Protein AF-A0A7S1UXW9-F1 (afdb_monomer)

Structure (mmCIF, N/CA/C/O backbone):
data_AF-A0A7S1UXW9-F1
#
_entry.id   AF-A0A7S1UXW9-F1
#
loop_
_atom_site.group_PDB
_atom_site.id
_atom_site.type_symbol
_atom_site.label_atom_id
_atom_site.label_alt_id
_atom_site.label_comp_id
_atom_site.label_asym_id
_atom_site.label_entity_id
_atom_site.label_seq_id
_atom_site.pdbx_PDB_ins_code
_atom_site.Cartn_x
_atom_site.Cartn_y
_atom_site.Cartn_z
_atom_site.occupancy
_atom_site.B_iso_or_equiv
_atom_site.auth_seq_id
_atom_site.auth_comp_id
_atom_site.auth_asym_id
_atom_site.auth_atom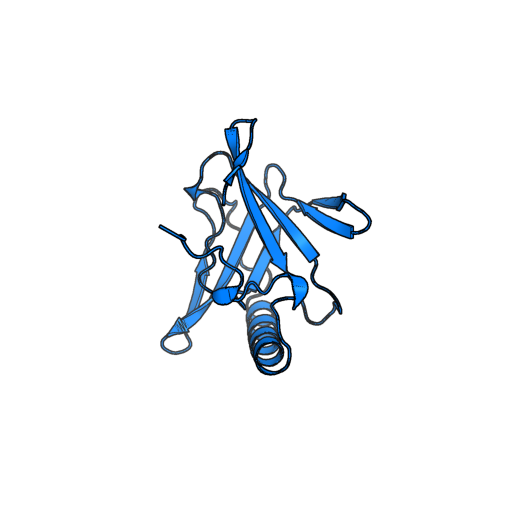_id
_atom_site.pdbx_PDB_model_num
ATOM 1 N N . SER A 1 1 ? -13.277 1.372 1.001 1.00 86.19 1 SER A N 1
ATOM 2 C CA . SER A 1 1 ? -13.140 1.986 2.342 1.00 86.19 1 SER A CA 1
ATOM 3 C C . SER A 1 1 ? -14.464 1.883 3.089 1.00 86.19 1 SER A C 1
ATOM 5 O O . SER A 1 1 ? -15.482 1.604 2.467 1.00 86.19 1 SER A O 1
ATOM 7 N N . SER A 1 2 ? -14.477 2.065 4.410 1.00 92.50 2 SER A N 1
ATOM 8 C CA . SER A 1 2 ? -15.700 2.045 5.228 1.00 92.50 2 SER A CA 1
ATOM 9 C C . SER A 1 2 ? -15.629 3.061 6.369 1.00 92.50 2 SER A C 1
ATOM 11 O O . SER A 1 2 ? -14.543 3.483 6.764 1.00 92.50 2 SER A O 1
ATOM 13 N N . LYS A 1 3 ? -16.779 3.481 6.908 1.00 94.44 3 LYS A N 1
ATOM 14 C CA . LYS A 1 3 ? -16.843 4.365 8.081 1.00 94.44 3 LYS A CA 1
ATOM 15 C C . LYS A 1 3 ? -17.014 3.526 9.347 1.00 94.44 3 LYS A C 1
ATOM 17 O O . LYS A 1 3 ? -17.876 2.657 9.421 1.00 94.44 3 LYS A O 1
ATOM 22 N N . THR A 1 4 ? -16.174 3.767 10.343 1.00 94.62 4 THR A N 1
ATOM 23 C CA . THR A 1 4 ? -16.211 3.086 11.643 1.00 94.62 4 THR A CA 1
ATOM 24 C C . THR A 1 4 ? -17.344 3.622 12.521 1.00 94.62 4 THR A C 1
ATOM 26 O O . THR A 1 4 ? -17.813 4.747 12.337 1.00 94.62 4 THR A O 1
ATOM 29 N N . LYS A 1 5 ? -17.719 2.865 13.563 1.00 93.25 5 LYS A N 1
ATOM 30 C CA . LYS A 1 5 ? -18.687 3.307 14.589 1.00 93.25 5 LYS A CA 1
ATOM 31 C C . LYS A 1 5 ? -18.275 4.610 15.294 1.00 93.25 5 LYS A C 1
ATOM 33 O O . LYS A 1 5 ? -19.127 5.318 15.810 1.00 93.25 5 LYS A O 1
ATOM 38 N N . ARG A 1 6 ? -16.977 4.936 15.298 1.00 92.25 6 ARG A N 1
ATOM 39 C CA . ARG A 1 6 ? -16.408 6.160 15.891 1.00 92.25 6 ARG A CA 1
ATOM 40 C C . ARG A 1 6 ? -16.374 7.344 14.916 1.00 92.25 6 ARG A C 1
ATOM 42 O O . ARG A 1 6 ? -15.747 8.356 15.199 1.00 92.25 6 ARG A O 1
ATOM 49 N N . GLY A 1 7 ? -16.986 7.207 13.740 1.00 94.25 7 GLY A N 1
ATOM 50 C CA . GLY A 1 7 ? -17.060 8.259 12.728 1.00 94.25 7 GLY A CA 1
ATOM 51 C C . GLY A 1 7 ? -15.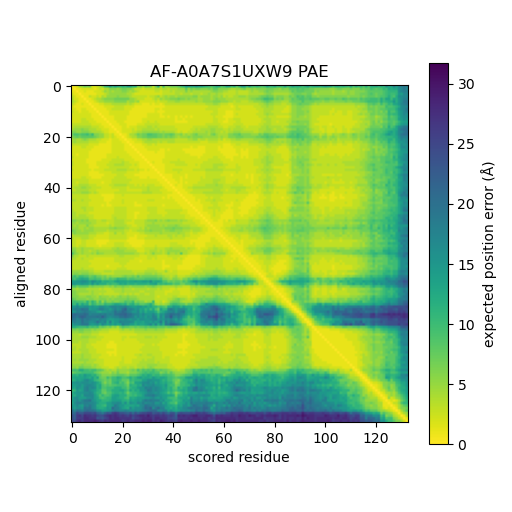805 8.428 11.865 1.00 94.25 7 GLY A C 1
ATOM 52 O O . GLY A 1 7 ? -15.848 9.205 10.916 1.00 94.25 7 GLY A O 1
ATOM 53 N N . GLN A 1 8 ? -14.724 7.691 12.136 1.00 95.06 8 GLN A N 1
ATOM 54 C CA . GLN A 1 8 ? -13.503 7.699 11.321 1.00 95.06 8 GLN A CA 1
ATOM 55 C C . GLN A 1 8 ? -13.673 6.841 10.067 1.00 95.06 8 GLN A C 1
ATOM 57 O O . GLN A 1 8 ? -14.309 5.789 10.123 1.00 95.06 8 GLN A O 1
ATOM 62 N N . TRP A 1 9 ? -13.063 7.251 8.963 1.00 96.19 9 TRP A N 1
ATOM 63 C CA . TRP A 1 9 ? -12.908 6.442 7.761 1.00 96.19 9 TRP A CA 1
ATOM 64 C C . TRP A 1 9 ? -11.774 5.435 7.935 1.00 96.19 9 TRP A C 1
ATOM 66 O O . TRP A 1 9 ? -10.747 5.750 8.531 1.00 96.19 9 TRP A O 1
ATOM 76 N N . LYS A 1 10 ? -11.974 4.226 7.419 1.00 96.06 10 LYS A N 1
ATOM 77 C CA . LYS A 1 10 ? -11.039 3.105 7.464 1.00 96.06 10 LYS A CA 1
ATOM 78 C C . LYS A 1 10 ? -10.812 2.566 6.054 1.00 96.06 10 LYS A C 1
ATOM 80 O O . LYS A 1 10 ? -11.758 2.377 5.280 1.00 96.06 10 LYS A O 1
ATOM 85 N N . LEU A 1 11 ? -9.561 2.265 5.745 1.00 96.38 11 LEU A N 1
ATOM 86 C CA . LEU A 1 11 ? -9.147 1.486 4.589 1.00 96.38 11 LEU A CA 1
ATOM 87 C C . LEU A 1 11 ? -8.266 0.337 5.074 1.00 96.38 11 LEU A C 1
ATOM 89 O O . LEU A 1 11 ? -7.393 0.544 5.909 1.00 96.38 11 LEU A O 1
ATOM 93 N N . SER A 1 12 ? -8.515 -0.866 4.572 1.00 96.12 12 SER A N 1
ATOM 94 C CA . SER A 1 12 ? -7.670 -2.029 4.825 1.00 96.12 12 SER A CA 1
ATOM 95 C C . SER A 1 12 ? -7.167 -2.555 3.494 1.00 96.12 12 SER A C 1
ATOM 97 O O . SER A 1 12 ? -7.957 -2.669 2.558 1.00 96.12 12 SER A O 1
ATOM 99 N N . PHE A 1 13 ? -5.871 -2.819 3.413 1.00 95.25 13 PHE A N 1
ATOM 100 C CA . PHE A 1 13 ? -5.207 -3.335 2.221 1.00 95.25 13 PHE A CA 1
ATOM 101 C C . PHE A 1 13 ? -4.033 -4.224 2.627 1.00 95.25 13 PHE A C 1
ATOM 103 O O . PHE A 1 13 ? -3.526 -4.105 3.740 1.00 95.25 13 PHE A O 1
ATOM 110 N N . SER A 1 14 ? -3.616 -5.114 1.734 1.00 94.69 14 SER A N 1
ATOM 111 C CA . SER A 1 14 ? -2.478 -6.006 1.957 1.00 94.69 14 SER A CA 1
ATOM 112 C C . SER A 1 14 ? -1.256 -5.482 1.213 1.00 94.69 14 SER A C 1
ATOM 114 O O . SER A 1 14 ? -1.378 -5.021 0.080 1.00 94.69 14 SER A O 1
ATOM 116 N N . ILE A 1 15 ? -0.089 -5.560 1.845 1.00 95.12 15 ILE A N 1
ATOM 117 C CA . ILE A 1 15 ? 1.203 -5.205 1.251 1.00 95.12 15 ILE A CA 1
ATOM 118 C C . ILE A 1 15 ? 2.146 -6.399 1.290 1.00 95.12 15 ILE A C 1
ATOM 120 O O . ILE A 1 15 ? 2.011 -7.275 2.144 1.00 95.12 15 ILE A O 1
ATOM 124 N N . ILE A 1 16 ? 3.110 -6.417 0.381 1.00 94.62 16 ILE A N 1
ATOM 125 C CA . ILE A 1 16 ? 4.191 -7.396 0.342 1.00 94.62 16 ILE A CA 1
ATOM 126 C C . ILE A 1 16 ? 5.391 -6.768 -0.366 1.00 94.62 16 ILE A C 1
ATOM 128 O O . ILE A 1 16 ? 5.204 -5.918 -1.238 1.00 94.62 16 ILE A O 1
ATOM 132 N N . ASP A 1 17 ? 6.597 -7.180 0.003 1.00 94.00 17 ASP A N 1
ATOM 133 C CA . ASP A 1 17 ? 7.832 -6.792 -0.673 1.00 94.00 17 ASP A CA 1
ATOM 134 C C . ASP A 1 17 ? 8.722 -8.016 -0.949 1.00 94.00 17 ASP A C 1
ATOM 136 O O . ASP A 1 17 ? 8.351 -9.159 -0.665 1.00 94.00 17 ASP A O 1
ATOM 140 N N . ASP A 1 18 ? 9.884 -7.770 -1.547 1.00 92.62 18 ASP A N 1
ATOM 141 C CA . ASP A 1 18 ? 10.883 -8.778 -1.917 1.00 92.62 18 ASP A CA 1
ATOM 142 C C . ASP A 1 18 ? 11.611 -9.419 -0.722 1.00 92.62 18 ASP A C 1
ATOM 144 O O . ASP A 1 18 ? 12.342 -10.391 -0.912 1.00 92.62 18 ASP A O 1
ATOM 148 N N . SER A 1 19 ? 11.391 -8.926 0.498 1.00 92.75 19 SER A N 1
ATOM 149 C CA . SER A 1 19 ? 11.930 -9.487 1.739 1.00 92.75 19 SER A CA 1
ATOM 150 C C . SER A 1 19 ? 10.943 -10.404 2.469 1.00 92.75 19 SER A C 1
ATOM 152 O O . SER A 1 19 ? 11.322 -11.079 3.427 1.00 92.75 19 SER A O 1
ATOM 154 N N . MET A 1 20 ? 9.681 -10.449 2.026 1.00 87.25 20 MET A N 1
ATOM 155 C CA . MET A 1 20 ? 8.598 -11.160 2.703 1.00 87.25 20 MET A CA 1
ATOM 156 C C . MET A 1 20 ? 8.023 -12.305 1.861 1.00 87.25 20 MET A C 1
ATOM 158 O O . MET A 1 20 ? 7.694 -12.157 0.681 1.00 87.25 20 MET A O 1
ATOM 162 N N . GLU A 1 21 ? 7.798 -13.453 2.503 1.00 84.44 21 GLU A N 1
ATOM 163 C CA . GLU A 1 21 ? 7.102 -14.583 1.872 1.00 84.44 21 GLU A CA 1
ATOM 164 C C . GLU A 1 21 ? 5.589 -14.332 1.776 1.00 84.44 21 GLU A C 1
ATOM 166 O O . GLU A 1 21 ? 4.968 -14.589 0.739 1.00 84.44 21 GLU A O 1
ATOM 171 N N . THR A 1 22 ? 5.010 -13.774 2.846 1.00 86.94 22 THR A N 1
ATOM 172 C CA . THR A 1 22 ? 3.568 -13.566 3.023 1.00 86.94 22 THR A CA 1
ATOM 173 C C . THR A 1 22 ? 3.205 -12.090 3.130 1.00 86.94 22 THR A C 1
ATOM 175 O O . THR A 1 22 ? 3.961 -11.285 3.673 1.00 86.94 22 THR A O 1
ATOM 178 N N . SER A 1 23 ? 2.001 -11.733 2.681 1.00 91.94 23 SER A N 1
ATOM 179 C CA . SER A 1 23 ? 1.516 -10.355 2.767 1.00 91.94 23 SER A CA 1
ATOM 180 C C . SER A 1 23 ? 1.206 -9.928 4.203 1.00 91.94 23 SER A C 1
ATOM 182 O O . SER A 1 23 ? 0.688 -10.717 4.991 1.00 91.94 23 SER A O 1
ATOM 184 N N . THR A 1 24 ? 1.415 -8.650 4.509 1.00 94.38 24 THR A N 1
ATOM 185 C CA . THR A 1 24 ? 1.003 -8.011 5.765 1.00 94.38 24 THR A CA 1
ATOM 186 C C . THR A 1 24 ? -0.221 -7.134 5.545 1.00 94.38 24 THR A C 1
ATOM 188 O O . THR A 1 24 ? -0.303 -6.395 4.565 1.00 94.38 24 THR A O 1
ATOM 191 N N . THR A 1 25 ? -1.174 -7.173 6.476 1.00 96.06 25 THR A N 1
ATOM 192 C CA . THR A 1 25 ? -2.344 -6.286 6.423 1.00 96.06 25 THR A CA 1
ATOM 193 C C . THR A 1 25 ? -1.997 -4.906 6.970 1.00 96.06 25 THR A C 1
ATOM 195 O O . THR A 1 25 ? -1.447 -4.774 8.062 1.00 96.06 25 THR A O 1
ATOM 198 N N . VAL A 1 26 ? -2.395 -3.868 6.246 1.00 97.25 26 VAL A N 1
ATOM 199 C CA . VAL A 1 26 ? -2.331 -2.471 6.666 1.00 97.25 26 VAL A CA 1
ATOM 200 C C . VAL A 1 26 ? -3.739 -1.958 6.931 1.00 97.25 26 VAL A C 1
ATOM 202 O O . VAL A 1 26 ? -4.659 -2.153 6.133 1.00 97.25 26 VAL A O 1
ATOM 205 N N . VAL A 1 27 ? -3.913 -1.265 8.051 1.00 97.06 27 VAL A N 1
ATOM 206 C CA . VAL A 1 27 ? -5.150 -0.589 8.429 1.00 97.06 27 VAL A CA 1
ATOM 207 C C . VAL A 1 27 ? -4.903 0.911 8.532 1.00 97.06 27 VAL A C 1
ATOM 209 O O . VAL A 1 27 ? -4.226 1.394 9.437 1.00 97.06 27 VAL A O 1
ATOM 212 N N . TRP A 1 28 ? -5.498 1.660 7.612 1.00 96.25 28 TRP A N 1
ATOM 213 C CA . TRP A 1 28 ? -5.385 3.109 7.537 1.00 96.25 28 TRP A CA 1
ATOM 214 C C . TRP A 1 28 ? -6.657 3.790 8.034 1.00 96.25 28 TRP A C 1
ATOM 216 O O . TRP A 1 28 ? -7.760 3.454 7.600 1.00 96.25 28 TRP A O 1
ATOM 226 N N . PHE A 1 29 ? -6.510 4.766 8.923 1.00 95.00 29 PHE A N 1
ATOM 227 C CA . PHE A 1 29 ? -7.594 5.538 9.517 1.00 95.00 29 PHE A CA 1
ATOM 228 C C . PHE A 1 29 ? -7.481 7.011 9.139 1.00 95.00 29 PHE A C 1
ATOM 230 O O . PHE A 1 29 ? -6.406 7.601 9.186 1.00 95.00 29 PHE A O 1
ATOM 237 N N . ALA A 1 30 ? -8.619 7.632 8.839 1.00 94.00 30 ALA A N 1
ATOM 238 C CA . ALA A 1 30 ? -8.703 9.054 8.545 1.00 94.00 30 ALA A CA 1
ATOM 239 C C . 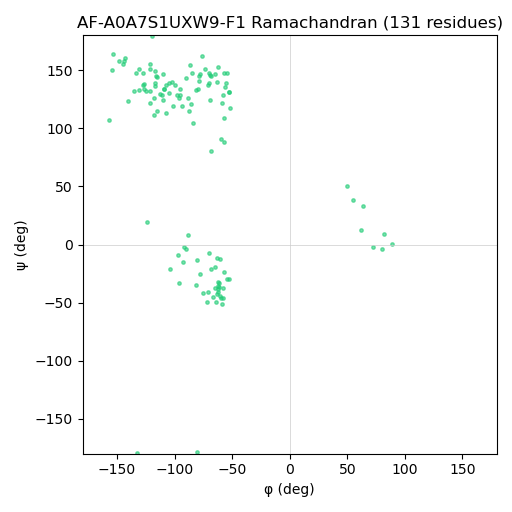ALA A 1 30 ? -9.984 9.692 9.096 1.00 94.00 30 ALA A C 1
ATOM 241 O O . ALA A 1 30 ? -10.967 9.010 9.388 1.00 94.00 30 ALA A O 1
ATOM 242 N N . ARG A 1 31 ? -9.999 11.022 9.248 1.00 93.25 31 ARG A N 1
ATOM 243 C CA . ARG A 1 31 ? -11.201 11.756 9.690 1.00 93.25 31 ARG A CA 1
ATOM 244 C C . ARG A 1 31 ? -12.168 12.001 8.535 1.00 93.25 31 ARG A C 1
ATOM 246 O O . ARG A 1 31 ? -13.378 11.947 8.728 1.00 93.25 31 ARG A O 1
ATOM 253 N N . GLN A 1 32 ? -11.637 12.230 7.340 1.00 93.06 32 GLN A N 1
ATOM 254 C CA . GLN A 1 32 ? -12.383 12.451 6.105 1.00 93.06 32 GLN A CA 1
ATOM 255 C C . GLN A 1 32 ? -11.993 11.396 5.065 1.00 93.06 32 GLN A C 1
ATOM 257 O O . GLN A 1 32 ? -10.864 10.915 5.061 1.00 93.06 32 GLN A O 1
ATOM 262 N N . GLN A 1 33 ? -12.915 11.050 4.165 1.00 94.19 33 GLN A N 1
ATOM 263 C CA . GLN A 1 33 ? -12.677 10.014 3.154 1.00 94.19 33 GLN A CA 1
ATOM 264 C C . GLN A 1 33 ? -11.527 10.377 2.207 1.00 94.19 33 GLN A C 1
ATOM 266 O O . GLN A 1 33 ? -10.698 9.527 1.914 1.00 94.19 33 GLN A O 1
ATOM 271 N N . GLN A 1 34 ? -11.451 11.647 1.799 1.00 92.75 34 GLN A N 1
ATOM 272 C CA . GLN A 1 34 ? -10.424 12.186 0.896 1.00 92.75 34 GLN A CA 1
ATOM 273 C C . GLN A 1 34 ? -8.990 12.118 1.445 1.00 92.75 34 GLN A C 1
ATOM 275 O O . GLN A 1 34 ? -8.036 12.365 0.722 1.00 92.75 34 GLN A O 1
ATOM 280 N N . GLN A 1 35 ? -8.827 11.814 2.734 1.00 91.56 35 GLN A N 1
ATOM 281 C CA . GLN A 1 35 ? -7.519 11.627 3.362 1.00 91.56 35 GLN A CA 1
ATOM 282 C C . GLN A 1 35 ? -7.030 10.169 3.307 1.00 91.56 35 GLN A C 1
ATOM 284 O O . GLN A 1 35 ? -5.946 9.869 3.806 1.00 91.56 35 GLN A O 1
ATOM 289 N N . LEU A 1 36 ? -7.840 9.241 2.794 1.00 93.75 36 LEU A N 1
ATOM 290 C CA . LEU A 1 36 ? -7.401 7.870 2.556 1.00 93.75 36 LEU A CA 1
ATOM 291 C C . LEU A 1 36 ? -6.549 7.811 1.277 1.00 93.75 36 LEU A C 1
ATOM 293 O O . LEU A 1 36 ? -6.830 8.565 0.347 1.00 93.75 36 LEU A O 1
ATOM 297 N N . PRO A 1 37 ? -5.541 6.922 1.200 1.00 93.50 37 PRO A N 1
ATOM 298 C CA . PRO A 1 37 ? -4.805 6.717 -0.041 1.00 93.50 37 PRO A CA 1
ATOM 299 C C . PRO A 1 37 ? -5.715 6.125 -1.121 1.00 93.50 37 PRO A C 1
ATOM 301 O O . PRO A 1 37 ? -6.617 5.333 -0.830 1.00 93.50 37 PRO A O 1
ATOM 304 N N . GLU A 1 38 ? -5.453 6.510 -2.367 1.00 93.25 38 GLU A N 1
ATOM 305 C CA . GLU A 1 38 ? -6.182 6.036 -3.538 1.00 93.25 38 GLU A CA 1
ATOM 306 C C . GLU A 1 38 ? -5.318 5.079 -4.365 1.00 93.25 38 GLU A C 1
ATOM 308 O O . GLU A 1 38 ? -4.317 5.470 -4.977 1.00 93.25 38 GLU A O 1
ATOM 313 N N . PHE A 1 39 ? -5.749 3.820 -4.393 1.00 93.31 39 PHE A N 1
ATOM 314 C CA . PHE A 1 39 ? -5.170 2.754 -5.205 1.00 93.31 39 PHE A CA 1
ATOM 315 C C . PHE A 1 39 ? -5.946 2.630 -6.510 1.00 93.31 39 PHE A C 1
ATOM 317 O O . PHE A 1 39 ? -7.177 2.613 -6.487 1.00 93.31 39 PHE A O 1
ATOM 324 N N . GLN A 1 40 ? -5.242 2.529 -7.636 1.00 92.62 40 GLN A N 1
ATOM 325 C CA . GLN A 1 40 ? -5.884 2.279 -8.932 1.00 92.62 40 GLN A CA 1
ATOM 326 C C . GLN A 1 40 ? -5.857 0.801 -9.299 1.00 92.62 40 GLN A C 1
ATOM 328 O O . GLN A 1 40 ? -6.791 0.316 -9.936 1.00 92.62 40 GLN A O 1
ATOM 333 N N . GLN A 1 41 ? -4.810 0.083 -8.895 1.00 91.12 41 GLN A N 1
ATOM 334 C CA . GLN A 1 41 ? -4.625 -1.309 -9.277 1.00 91.12 41 GLN A CA 1
ATOM 335 C C . GLN A 1 41 ? -3.799 -2.093 -8.258 1.00 91.12 41 GLN A C 1
ATOM 337 O O . GLN A 1 41 ? -3.087 -1.534 -7.422 1.00 91.12 41 GLN A O 1
ATOM 342 N N . ALA A 1 42 ? -3.875 -3.420 -8.357 1.00 91.81 42 ALA A N 1
ATOM 343 C CA . ALA A 1 42 ? -2.918 -4.288 -7.689 1.00 91.81 42 ALA A CA 1
ATOM 344 C C . ALA A 1 42 ? -1.506 -4.037 -8.249 1.00 91.81 42 ALA A C 1
ATOM 346 O O . ALA A 1 42 ? -1.328 -3.841 -9.452 1.00 91.81 42 ALA A O 1
ATOM 347 N N . GLY A 1 43 ? -0.507 -4.040 -7.366 1.00 92.81 43 GLY A N 1
ATOM 348 C CA . GLY A 1 43 ? 0.883 -3.746 -7.723 1.00 92.81 43 GLY A CA 1
ATOM 349 C C . GLY A 1 43 ? 1.270 -2.268 -7.654 1.00 92.81 43 GLY A C 1
ATOM 350 O O . GLY A 1 43 ? 2.426 -1.952 -7.928 1.00 92.81 43 GLY A O 1
ATOM 351 N N . ASP A 1 44 ? 0.351 -1.373 -7.271 1.00 94.81 44 ASP A N 1
ATOM 352 C CA . ASP A 1 44 ? 0.730 -0.037 -6.799 1.00 94.81 44 ASP A CA 1
ATOM 353 C C . ASP A 1 44 ? 1.699 -0.179 -5.608 1.00 94.81 44 ASP A C 1
ATOM 355 O O . ASP A 1 44 ? 1.483 -0.994 -4.706 1.00 94.81 44 ASP A O 1
ATOM 359 N N . VAL A 1 45 ? 2.772 0.611 -5.597 1.00 95.25 45 VAL A N 1
ATOM 360 C CA . VAL A 1 45 ? 3.768 0.609 -4.518 1.00 95.25 45 VAL A CA 1
ATOM 361 C C . VAL A 1 45 ? 3.361 1.628 -3.464 1.00 95.25 45 VAL A C 1
ATOM 363 O O . VAL A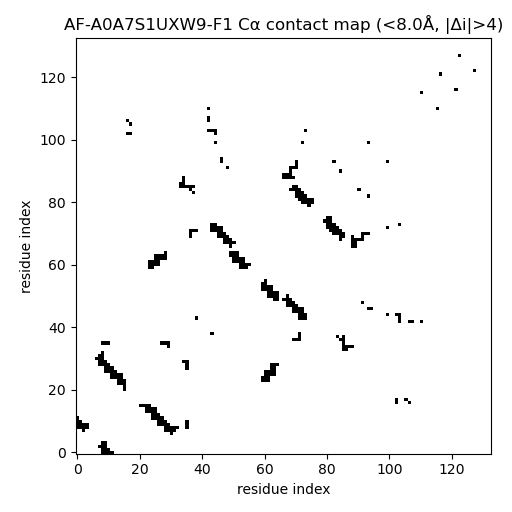 1 45 ? 2.850 2.701 -3.783 1.00 95.25 45 VAL A O 1
ATOM 366 N N . VAL A 1 46 ? 3.595 1.314 -2.192 1.00 94.62 46 VAL A N 1
ATOM 367 C CA . VAL A 1 46 ? 3.294 2.219 -1.080 1.00 94.62 46 VAL A CA 1
ATOM 368 C C . VAL A 1 46 ? 4.516 2.475 -0.223 1.00 94.62 46 VAL A C 1
ATOM 370 O O . VAL A 1 46 ? 5.187 1.547 0.216 1.00 94.62 46 VAL A O 1
ATOM 373 N N . SER A 1 47 ? 4.758 3.746 0.073 1.00 93.25 47 SER A N 1
ATOM 374 C CA . SER A 1 47 ? 5.662 4.171 1.137 1.00 93.25 47 SER A CA 1
ATOM 375 C C . SER A 1 47 ? 4.824 4.574 2.343 1.00 93.25 47 SER A C 1
ATOM 377 O O . SER A 1 47 ? 3.981 5.469 2.247 1.00 93.25 47 SER A O 1
ATOM 379 N N . LEU A 1 48 ? 5.020 3.882 3.465 1.00 93.06 48 LEU A N 1
ATOM 380 C CA . LEU A 1 48 ? 4.290 4.103 4.710 1.00 93.06 48 LEU A CA 1
ATOM 381 C C . LEU A 1 48 ? 5.233 4.713 5.745 1.00 93.06 48 LEU A C 1
ATOM 383 O O . LEU A 1 48 ? 6.262 4.131 6.076 1.00 93.06 48 LEU A O 1
ATOM 387 N N . GLN A 1 49 ? 4.861 5.860 6.302 1.00 91.69 49 GLN A N 1
ATOM 388 C CA . GLN A 1 49 ? 5.639 6.549 7.327 1.00 91.69 49 GLN A CA 1
ATOM 389 C C . GLN A 1 49 ? 4.871 6.610 8.643 1.00 91.69 49 GLN A C 1
ATOM 391 O O . GLN A 1 49 ? 3.649 6.793 8.669 1.00 91.69 49 GLN A O 1
ATOM 396 N N . ASN A 1 50 ? 5.607 6.513 9.754 1.00 91.44 50 ASN A N 1
ATOM 397 C CA . ASN A 1 50 ? 5.056 6.610 11.106 1.00 91.44 50 ASN A CA 1
ATOM 398 C C . ASN A 1 50 ? 3.909 5.621 11.368 1.00 91.44 50 ASN A C 1
ATOM 400 O O . ASN A 1 50 ? 2.944 5.989 12.033 1.00 91.44 50 ASN A O 1
ATOM 404 N N . VAL A 1 51 ? 3.981 4.393 10.852 1.00 94.62 51 VAL A N 1
ATOM 405 C CA . VAL A 1 51 ? 3.008 3.328 11.151 1.00 94.62 51 VAL A CA 1
ATOM 406 C C . VAL A 1 51 ? 3.389 2.567 12.418 1.00 94.62 51 VAL A C 1
ATOM 408 O O . VAL A 1 51 ? 4.553 2.524 12.807 1.00 94.62 51 VAL A O 1
ATOM 411 N N . GLN A 1 52 ? 2.396 1.978 13.075 1.00 97.00 52 GLN A N 1
ATOM 412 C CA . GLN A 1 52 ? 2.580 1.133 14.250 1.00 97.00 52 GLN A CA 1
ATOM 413 C C . GLN A 1 52 ? 2.340 -0.332 13.887 1.00 97.00 52 GLN A C 1
ATOM 415 O O . GLN A 1 52 ? 1.371 -0.646 13.197 1.00 97.00 52 GLN A O 1
ATOM 420 N N . THR A 1 53 ? 3.186 -1.226 14.389 1.00 96.44 53 THR A N 1
ATOM 421 C CA . THR A 1 53 ? 2.953 -2.671 14.338 1.00 96.44 53 THR A CA 1
ATOM 422 C C . THR A 1 53 ? 1.973 -3.081 15.433 1.00 96.44 53 THR A C 1
ATOM 424 O O . THR A 1 53 ? 2.090 -2.668 16.586 1.00 96.44 53 THR A O 1
ATOM 427 N N . ASN A 1 54 ? 0.994 -3.902 15.072 1.00 95.62 54 ASN A N 1
ATOM 428 C CA . ASN A 1 54 ? 0.014 -4.484 15.979 1.00 95.62 54 ASN A CA 1
ATOM 429 C C . ASN A 1 54 ? -0.128 -5.974 15.678 1.00 95.62 54 ASN A C 1
ATOM 431 O O . ASN A 1 54 ? -0.037 -6.385 14.526 1.00 95.62 54 ASN A O 1
ATOM 435 N N . TRP A 1 55 ? -0.401 -6.775 16.702 1.00 94.81 55 TRP A N 1
ATOM 436 C CA . TRP A 1 55 ? -0.767 -8.177 16.530 1.00 94.81 55 TRP A CA 1
ATOM 437 C C . TRP A 1 55 ? -2.283 -8.310 16.591 1.00 94.81 55 TRP A C 1
ATOM 439 O O . TRP A 1 55 ? -2.918 -7.814 17.524 1.00 94.81 55 TRP A O 1
ATOM 449 N N . TRP A 1 56 ? -2.867 -8.963 15.594 1.00 92.38 56 TRP A N 1
ATOM 450 C CA . TRP A 1 56 ? -4.297 -9.219 15.523 1.00 92.38 56 TRP A CA 1
ATOM 451 C C . TRP A 1 56 ? -4.541 -10.620 14.979 1.00 92.38 56 TRP A C 1
ATOM 453 O O . TRP A 1 56 ? -4.083 -10.942 13.886 1.00 92.38 56 TRP A O 1
ATOM 463 N N . ASP A 1 57 ? -5.268 -11.428 15.751 1.00 92.56 57 ASP A N 1
ATOM 464 C CA . ASP A 1 57 ? -5.631 -12.803 15.388 1.00 92.56 57 ASP A CA 1
ATOM 465 C C . ASP A 1 57 ? -4.423 -13.640 14.920 1.00 92.56 57 ASP A C 1
ATOM 467 O O . ASP A 1 57 ? -4.377 -14.189 13.824 1.00 92.56 57 ASP A O 1
ATOM 471 N N . GLY A 1 58 ? -3.357 -13.620 15.727 1.00 93.12 58 GLY A N 1
ATOM 472 C CA . GLY A 1 58 ? -2.113 -14.343 15.440 1.00 93.12 58 GLY A CA 1
ATOM 473 C C . GLY A 1 58 ? -1.251 -13.762 14.313 1.00 93.12 58 GLY A C 1
ATOM 474 O O . GLY A 1 58 ? -0.154 -14.262 14.090 1.00 93.12 58 GLY A O 1
ATOM 475 N N . SER A 1 59 ? -1.687 -12.694 13.640 1.00 92.56 59 SER A N 1
ATOM 476 C CA . SER A 1 59 ? -0.972 -12.095 12.507 1.00 92.56 59 SER A CA 1
ATOM 477 C C . SER A 1 59 ? -0.495 -10.674 12.804 1.00 92.56 59 SER A C 1
ATOM 479 O O . SER A 1 59 ? -1.179 -9.892 13.471 1.00 92.56 59 SER A O 1
ATOM 481 N N . MET A 1 60 ? 0.677 -10.311 12.279 1.00 94.50 60 MET A N 1
ATOM 482 C CA . MET A 1 60 ? 1.159 -8.930 12.318 1.00 94.50 60 MET A CA 1
ATOM 483 C C . MET A 1 60 ? 0.339 -8.057 11.358 1.00 94.50 60 MET A C 1
ATOM 485 O O . MET A 1 60 ? 0.058 -8.431 10.220 1.00 94.50 60 MET A O 1
ATOM 489 N N . GLN A 1 61 ? -0.017 -6.862 11.816 1.00 96.50 61 GLN A N 1
ATOM 490 C CA . GLN A 1 61 ? -0.657 -5.816 11.032 1.00 96.50 61 GLN A CA 1
ATOM 491 C C . GLN A 1 61 ? 0.066 -4.489 11.238 1.00 96.50 61 GLN A C 1
ATOM 493 O O . GLN A 1 61 ? 0.601 -4.210 12.312 1.00 96.50 61 GLN A O 1
ATOM 498 N N . LEU A 1 62 ? 0.029 -3.633 10.225 1.00 97.31 62 LEU A N 1
ATOM 499 C CA . LEU A 1 62 ? 0.442 -2.241 10.339 1.00 97.31 62 LEU A CA 1
ATOM 500 C C . LEU A 1 62 ? -0.797 -1.366 10.495 1.00 97.31 62 LEU A C 1
ATOM 502 O O . LEU A 1 62 ? -1.788 -1.551 9.796 1.00 97.31 62 LEU A O 1
ATOM 506 N N . ALA A 1 63 ? -0.752 -0.389 11.391 1.00 96.88 63 ALA A N 1
ATOM 507 C CA . ALA A 1 63 ? -1.828 0.570 11.577 1.00 96.88 63 ALA A CA 1
ATOM 508 C C . ALA A 1 63 ? -1.309 2.003 11.486 1.00 96.88 63 ALA A C 1
ATOM 510 O O . ALA A 1 63 ? -0.271 2.347 12.056 1.00 96.88 63 ALA A O 1
ATOM 511 N N . SER A 1 64 ? -2.061 2.862 10.804 1.00 95.31 64 SER A N 1
ATOM 512 C CA . SER A 1 64 ? -1.812 4.302 10.844 1.00 95.31 64 SER A CA 1
ATOM 513 C C . SER A 1 64 ? -2.132 4.864 12.230 1.00 95.31 64 SER A C 1
ATOM 515 O O . SER A 1 64 ? -3.139 4.491 12.841 1.00 95.31 64 SER A O 1
ATOM 517 N N . ARG A 1 65 ? -1.359 5.852 12.663 1.00 91.38 65 ARG A N 1
ATOM 518 C CA . ARG A 1 65 ? -1.605 6.690 13.839 1.00 91.38 65 ARG A CA 1
ATOM 519 C C . ARG A 1 65 ? -1.735 8.156 13.426 1.00 91.38 65 ARG A C 1
ATOM 521 O O . ARG A 1 65 ? -1.629 8.519 12.255 1.00 91.38 65 ARG A O 1
ATOM 528 N N . TYR A 1 66 ? -1.969 9.017 14.409 1.00 85.31 66 TYR A N 1
ATOM 529 C CA . TYR A 1 66 ? -1.862 10.454 14.188 1.00 85.31 66 TYR A CA 1
ATOM 530 C C . TYR A 1 66 ? -0.449 10.807 13.692 1.00 85.31 66 TYR A C 1
ATOM 532 O O . TYR A 1 66 ? 0.534 10.380 14.296 1.00 85.31 66 TYR A O 1
ATOM 540 N N . GLY A 1 67 ? -0.354 11.553 12.588 1.00 85.56 67 GLY A N 1
ATOM 541 C CA . GLY A 1 67 ? 0.923 11.908 11.956 1.00 85.56 67 GLY A CA 1
ATOM 542 C C . GLY A 1 67 ? 1.523 10.834 11.037 1.00 85.56 67 GLY A C 1
ATOM 543 O O . GLY A 1 67 ? 2.667 10.986 10.610 1.00 85.56 67 GLY A O 1
ATOM 544 N N . SER A 1 68 ? 0.796 9.753 10.728 1.00 91.44 68 SER A N 1
ATOM 545 C CA . SER A 1 68 ? 1.194 8.840 9.648 1.00 91.44 68 SER A CA 1
ATOM 546 C C . SER A 1 68 ? 1.052 9.501 8.278 1.00 91.44 68 SER A C 1
ATOM 548 O O . SER A 1 68 ? 0.113 10.265 8.048 1.00 91.44 68 SER A O 1
ATOM 550 N N . ALA A 1 69 ? 1.952 9.156 7.360 1.00 90.44 69 ALA A N 1
ATOM 551 C CA . ALA A 1 69 ? 1.898 9.579 5.964 1.00 90.44 69 ALA A CA 1
ATOM 552 C C . ALA A 1 69 ? 1.990 8.359 5.045 1.00 90.44 69 ALA A C 1
ATOM 554 O O . ALA A 1 69 ? 2.617 7.354 5.386 1.00 90.44 69 ALA A O 1
ATOM 555 N N . VAL A 1 70 ? 1.330 8.446 3.894 1.00 92.12 70 VAL A N 1
ATOM 556 C CA . VAL A 1 70 ? 1.347 7.411 2.863 1.00 92.12 70 VAL A CA 1
ATOM 557 C C . VAL A 1 70 ? 1.547 8.067 1.509 1.00 92.12 70 VAL A C 1
ATOM 559 O O . VAL A 1 70 ? 0.863 9.034 1.174 1.00 92.12 70 VAL A O 1
ATOM 562 N N . VAL 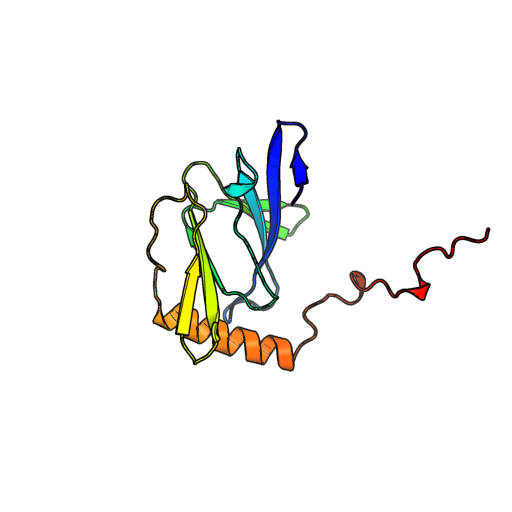A 1 71 ? 2.473 7.518 0.732 1.00 92.06 71 VAL A N 1
ATOM 563 C CA . VAL A 1 71 ? 2.684 7.882 -0.668 1.00 92.06 71 VAL A CA 1
ATOM 564 C C . VAL A 1 71 ? 2.429 6.646 -1.509 1.00 92.06 71 VAL A C 1
ATOM 566 O O . VAL A 1 71 ? 3.019 5.596 -1.261 1.00 92.06 71 VAL A 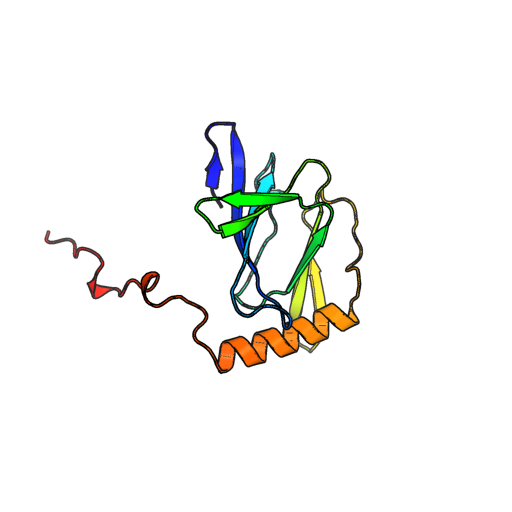O 1
ATOM 569 N N . VAL A 1 72 ? 1.549 6.773 -2.496 1.00 93.12 72 VAL A N 1
ATOM 570 C CA . VAL A 1 72 ? 1.308 5.736 -3.500 1.00 93.12 72 VAL A CA 1
ATOM 571 C C . VAL A 1 72 ? 2.146 6.063 -4.728 1.00 93.12 72 VAL A C 1
ATOM 573 O O . VAL A 1 72 ? 2.056 7.170 -5.264 1.00 93.12 72 VAL A O 1
ATOM 576 N N . VAL A 1 73 ? 2.953 5.101 -5.158 1.00 93.12 73 VAL A N 1
ATOM 577 C CA . VAL A 1 73 ? 3.842 5.189 -6.312 1.00 93.12 73 VAL A CA 1
ATOM 578 C C . VAL A 1 73 ? 3.347 4.238 -7.389 1.00 93.12 73 VAL A C 1
ATOM 580 O O . VAL A 1 73 ? 3.109 3.056 -7.138 1.00 93.12 73 VAL A O 1
ATOM 583 N N . ARG A 1 74 ? 3.203 4.755 -8.606 1.00 92.00 74 ARG A N 1
ATOM 584 C CA . ARG A 1 74 ? 2.735 3.979 -9.756 1.00 92.00 74 ARG A CA 1
ATOM 585 C C . ARG A 1 74 ? 3.419 4.423 -11.040 1.00 92.00 74 ARG A C 1
ATOM 587 O O . ARG A 1 74 ? 3.829 5.579 -11.170 1.00 92.00 74 ARG A O 1
ATOM 594 N N . LYS A 1 75 ? 3.483 3.510 -12.004 1.00 92.00 75 LYS A N 1
ATOM 595 C CA . LYS A 1 75 ? 3.930 3.809 -13.363 1.00 92.00 75 LYS A CA 1
ATOM 596 C C . LYS A 1 75 ? 2.743 4.318 -14.189 1.00 92.00 75 LYS A C 1
ATOM 598 O O . LYS A 1 75 ? 1.723 3.643 -14.297 1.00 92.00 75 LYS A O 1
ATOM 603 N N . ALA A 1 76 ? 2.859 5.527 -14.720 1.00 88.19 76 ALA A N 1
ATOM 604 C CA . ALA A 1 76 ? 1.897 6.136 -15.631 1.00 88.19 76 ALA A CA 1
ATOM 605 C C . ALA A 1 76 ? 2.102 5.628 -17.070 1.00 88.19 76 ALA A C 1
ATOM 607 O O . ALA A 1 76 ? 2.984 4.814 -17.355 1.00 88.19 76 ALA A O 1
ATOM 608 N N . LYS A 1 77 ? 1.287 6.139 -18.000 1.00 84.31 77 LYS A N 1
ATOM 609 C CA . LYS A 1 77 ? 1.546 5.978 -19.437 1.00 84.31 77 LYS A CA 1
ATOM 610 C C . LYS A 1 77 ? 2.875 6.660 -19.800 1.00 84.31 77 LYS A C 1
ATOM 612 O O . LYS A 1 77 ? 3.272 7.610 -19.133 1.00 84.31 77 LYS A O 1
ATOM 617 N N . GLU A 1 78 ? 3.536 6.166 -20.849 1.00 83.88 78 GLU A N 1
ATOM 618 C CA . GLU A 1 78 ? 4.768 6.766 -21.403 1.00 83.88 78 GLU A CA 1
ATOM 619 C C . GLU A 1 78 ? 5.973 6.762 -20.439 1.00 83.88 78 GLU A C 1
ATOM 621 O O . GLU A 1 78 ? 6.791 7.673 -20.448 1.00 83.88 78 GLU A O 1
ATOM 626 N N . ASP A 1 79 ? 6.085 5.734 -19.589 1.00 81.94 79 ASP A N 1
ATOM 627 C CA . ASP A 1 79 ? 7.195 5.553 -18.635 1.00 81.94 79 ASP A CA 1
ATOM 628 C C . ASP A 1 79 ? 7.356 6.660 -17.569 1.00 81.94 79 ASP A C 1
ATOM 630 O O . ASP A 1 79 ? 8.340 6.675 -16.822 1.00 81.94 79 ASP A O 1
ATOM 634 N N . ALA A 1 80 ? 6.365 7.542 -17.416 1.00 89.38 80 ALA A N 1
ATOM 635 C CA . ALA A 1 80 ? 6.324 8.510 -16.325 1.00 89.38 80 ALA A CA 1
ATOM 636 C C . ALA A 1 80 ? 5.971 7.842 -14.981 1.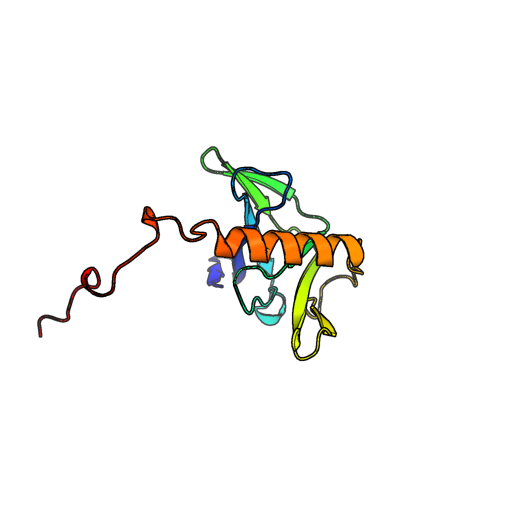00 89.38 80 ALA A C 1
ATOM 638 O O . ALA A 1 80 ? 5.250 6.847 -14.934 1.00 89.38 80 ALA A O 1
ATOM 639 N N . TRP A 1 81 ? 6.442 8.406 -13.864 1.00 90.06 81 TRP A N 1
ATOM 640 C CA . TRP A 1 81 ? 6.118 7.937 -12.509 1.00 90.06 81 TRP A CA 1
ATOM 641 C C . TRP A 1 81 ? 5.210 8.938 -11.803 1.00 90.06 81 TRP A C 1
ATOM 643 O O . TRP A 1 81 ? 5.473 10.139 -11.823 1.00 90.06 81 TRP A O 1
ATOM 653 N N . VAL A 1 82 ? 4.150 8.440 -11.169 1.00 90.81 82 VAL A N 1
ATOM 654 C CA . VAL A 1 82 ? 3.197 9.248 -10.404 1.00 90.81 82 VAL A CA 1
ATOM 655 C C . VAL A 1 82 ? 3.345 8.925 -8.927 1.00 90.81 82 VAL A C 1
ATOM 657 O O . VAL A 1 82 ? 3.269 7.763 -8.525 1.00 90.81 82 VAL A O 1
ATOM 660 N N . TYR A 1 83 ? 3.496 9.981 -8.135 1.00 90.19 83 TYR A N 1
ATOM 661 C CA . TYR A 1 83 ? 3.555 9.941 -6.682 1.00 90.19 83 TYR A CA 1
ATOM 662 C C . TYR A 1 83 ? 2.344 10.698 -6.151 1.00 90.19 83 TYR A C 1
ATOM 664 O O . TYR A 1 83 ? 2.202 11.894 -6.394 1.00 90.19 83 TYR A O 1
ATOM 672 N N . SER A 1 84 ? 1.442 9.999 -5.470 1.00 88.81 84 SER A N 1
ATOM 673 C CA . SER A 1 84 ? 0.228 10.599 -4.920 1.00 88.81 84 SER A CA 1
ATOM 674 C C . SER A 1 84 ? 0.173 10.396 -3.416 1.00 88.81 84 SER A C 1
ATOM 676 O O . SER A 1 84 ? 0.163 9.257 -2.942 1.00 88.81 84 SER A O 1
ATOM 678 N N . SER A 1 85 ? 0.090 11.498 -2.679 1.00 85.44 85 SER A N 1
ATOM 679 C CA . SER A 1 85 ? -0.202 11.521 -1.252 1.00 85.44 85 SER A CA 1
ATOM 680 C C . SER A 1 85 ? -1.602 12.107 -1.023 1.00 85.44 85 SER A C 1
ATOM 682 O O . SER A 1 85 ? -2.049 12.978 -1.775 1.00 85.44 85 SER A O 1
ATOM 684 N N . PRO A 1 86 ? -2.338 11.645 0.001 1.00 82.56 86 PRO A N 1
ATOM 685 C CA . PRO A 1 86 ? -3.563 12.315 0.412 1.00 82.56 86 PRO A CA 1
ATOM 686 C C . PRO A 1 86 ? -3.313 13.794 0.779 1.00 82.56 86 PRO A C 1
ATOM 688 O O . PRO A 1 86 ? -2.272 14.086 1.374 1.00 82.56 86 PRO A O 1
ATOM 691 N N . PRO A 1 87 ? -4.274 14.716 0.559 1.00 64.38 87 PRO A N 1
ATOM 692 C CA . PRO A 1 87 ? -4.079 16.172 0.681 1.00 64.38 87 PRO A CA 1
ATOM 693 C C . PRO A 1 87 ? -3.654 16.699 2.063 1.00 64.38 87 PRO A C 1
ATOM 695 O O . PRO A 1 87 ? -3.318 17.869 2.193 1.00 64.38 87 PRO A O 1
ATOM 698 N N . MET A 1 88 ? -3.728 15.876 3.114 1.00 59.59 88 MET A N 1
ATOM 699 C CA . MET A 1 88 ? -3.336 16.243 4.486 1.00 59.59 88 MET A CA 1
ATOM 700 C C . MET A 1 88 ? -2.283 15.298 5.076 1.00 59.59 88 MET A C 1
ATOM 702 O O . MET A 1 88 ? -2.142 15.200 6.296 1.00 59.59 88 MET A O 1
ATOM 706 N N . SER A 1 89 ? -1.580 14.560 4.220 1.00 60.41 89 SER A N 1
ATOM 707 C CA . SER A 1 89 ? -0.358 13.861 4.614 1.00 60.41 89 SER A CA 1
ATOM 708 C C . SER A 1 89 ? 0.714 14.915 4.855 1.00 60.41 89 SER A C 1
ATOM 710 O O . SER A 1 89 ? 0.807 15.861 4.076 1.00 60.41 89 SER A O 1
ATOM 712 N N . VAL A 1 90 ? 1.535 14.762 5.898 1.00 55.78 90 VAL A N 1
ATOM 713 C CA . VAL A 1 90 ? 2.819 15.481 5.937 1.00 55.78 90 VAL A CA 1
ATOM 714 C C . VAL A 1 90 ? 3.518 15.161 4.615 1.00 55.78 90 VAL A C 1
ATOM 716 O O . VAL A 1 90 ? 3.494 13.992 4.223 1.00 55.78 90 VAL A O 1
ATOM 719 N N . GLU A 1 91 ? 4.031 16.169 3.904 1.00 53.16 91 GLU A N 1
ATOM 720 C CA . GLU A 1 91 ? 4.799 15.982 2.669 1.00 53.16 91 GLU A CA 1
ATOM 721 C C . GLU A 1 91 ? 5.993 15.071 2.973 1.00 53.16 91 GLU A C 1
ATOM 723 O O . GLU A 1 91 ? 7.057 15.505 3.400 1.00 53.16 91 GLU A O 1
ATOM 728 N N . GLY A 1 92 ? 5.775 13.768 2.850 1.00 53.38 92 GLY A N 1
ATOM 729 C CA . GLY A 1 92 ? 6.826 12.784 2.808 1.00 53.38 92 GLY A CA 1
ATOM 730 C C . GLY A 1 92 ? 7.221 12.682 1.355 1.00 53.38 92 GLY A C 1
ATOM 731 O O . GLY A 1 92 ? 6.413 12.244 0.534 1.00 53.38 92 GLY A O 1
ATOM 732 N N . GLU A 1 93 ? 8.446 13.074 1.027 1.00 57.06 93 GLU A N 1
ATOM 733 C CA . GLU A 1 93 ? 9.041 12.597 -0.211 1.00 57.06 93 GLU A CA 1
ATOM 734 C C . GLU A 1 93 ? 8.984 11.056 -0.215 1.00 57.06 93 GLU A C 1
ATOM 736 O O . GLU A 1 93 ? 9.048 10.419 0.851 1.00 57.06 93 GLU A O 1
ATOM 741 N N . PRO A 1 94 ? 8.830 10.420 -1.390 1.00 58.94 94 PRO A N 1
ATOM 742 C CA . PRO A 1 94 ? 9.130 9.004 -1.515 1.00 58.94 94 PRO A CA 1
ATOM 743 C C . PRO A 1 94 ? 10.538 8.815 -0.957 1.00 58.94 94 PRO A C 1
ATOM 745 O O . PRO A 1 94 ? 11.476 9.414 -1.472 1.00 58.94 94 PRO A O 1
ATOM 748 N N . LEU A 1 95 ? 10.665 8.028 0.116 1.00 64.56 95 LEU A N 1
ATOM 749 C CA . LEU A 1 95 ? 11.933 7.866 0.839 1.00 64.56 95 LEU A CA 1
ATOM 750 C C . LEU A 1 95 ? 13.078 7.466 -0.099 1.00 64.56 95 LEU A C 1
ATOM 752 O O . LEU A 1 95 ? 14.224 7.812 0.163 1.00 64.56 95 LEU A O 1
ATOM 756 N N . ASP A 1 96 ? 12.744 6.762 -1.183 1.00 83.94 96 ASP A N 1
ATOM 757 C CA . ASP A 1 96 ? 13.675 6.373 -2.227 1.00 83.94 96 ASP A CA 1
ATOM 758 C C . ASP A 1 96 ? 12.919 6.100 -3.553 1.00 83.94 96 ASP A C 1
ATOM 760 O O . ASP A 1 96 ? 12.192 5.099 -3.678 1.00 83.94 96 ASP A O 1
ATOM 764 N N . PRO A 1 97 ? 13.032 6.995 -4.555 1.00 86.44 97 PRO A N 1
ATOM 765 C CA . PRO A 1 97 ? 12.446 6.792 -5.875 1.00 86.44 97 PRO A CA 1
ATOM 766 C C . PRO A 1 97 ? 13.004 5.575 -6.618 1.00 86.44 97 PRO A C 1
ATOM 768 O O . PRO A 1 97 ? 12.271 4.972 -7.396 1.00 86.44 97 PRO A O 1
ATOM 771 N N . GLU A 1 98 ? 14.270 5.206 -6.422 1.00 91.44 98 GLU A N 1
ATOM 772 C CA . GLU A 1 98 ? 14.884 4.059 -7.101 1.00 91.44 98 GLU A CA 1
ATOM 773 C C . GLU A 1 98 ? 14.325 2.761 -6.536 1.00 91.44 98 GLU A C 1
ATOM 775 O O . GLU A 1 98 ? 13.770 1.950 -7.284 1.00 91.44 98 GLU A O 1
ATOM 780 N N . ARG A 1 99 ? 14.310 2.636 -5.206 1.00 92.06 99 ARG A N 1
ATOM 781 C CA . ARG A 1 99 ? 13.710 1.485 -4.526 1.00 92.06 99 ARG A CA 1
ATOM 782 C C . ARG A 1 99 ? 12.235 1.305 -4.871 1.00 92.06 99 ARG A C 1
ATOM 784 O O . ARG A 1 99 ? 11.763 0.183 -5.039 1.00 92.06 99 ARG A O 1
ATOM 791 N N . SER A 1 100 ? 11.497 2.403 -5.026 1.00 92.62 100 SER A N 1
ATOM 792 C CA . SER A 1 100 ? 10.087 2.348 -5.433 1.00 92.62 100 SER A CA 1
ATOM 793 C C . SER A 1 100 ? 9.912 1.738 -6.831 1.00 92.62 100 SER A C 1
ATOM 795 O O . SER A 1 100 ? 8.978 0.969 -7.057 1.00 92.62 100 SER A O 1
ATOM 797 N N . LYS A 1 101 ? 10.821 2.039 -7.767 1.00 92.62 101 LYS A N 1
ATOM 798 C CA . LYS A 1 101 ? 10.810 1.471 -9.125 1.00 92.62 101 LYS A CA 1
ATOM 799 C C . LYS A 1 101 ? 11.197 -0.003 -9.122 1.00 92.62 101 LYS A C 1
ATOM 801 O O . LYS A 1 101 ? 10.577 -0.793 -9.832 1.00 92.62 101 LYS A O 1
ATOM 806 N N . GLU A 1 102 ? 12.193 -0.377 -8.322 1.00 94.94 102 GLU A N 1
ATOM 807 C CA . GLU A 1 102 ? 12.593 -1.775 -8.132 1.00 94.94 102 GLU A CA 1
ATOM 808 C C . GLU A 1 102 ? 11.438 -2.617 -7.595 1.00 94.94 102 GLU A C 1
ATOM 810 O O . GLU A 1 102 ? 11.088 -3.633 -8.197 1.00 94.94 102 GLU A O 1
ATOM 815 N N . LEU A 1 103 ? 10.792 -2.156 -6.519 1.00 95.25 103 LEU A N 1
ATOM 816 C CA . LEU A 1 103 ? 9.635 -2.825 -5.928 1.00 95.25 103 LEU A CA 1
ATOM 817 C C . LEU A 1 103 ? 8.459 -2.899 -6.898 1.00 95.25 103 LEU A C 1
ATOM 819 O O . LEU A 1 103 ? 7.756 -3.906 -6.923 1.00 95.25 103 LEU A O 1
ATOM 823 N N . TRP A 1 104 ? 8.259 -1.875 -7.731 1.00 94.81 104 TRP A N 1
ATOM 824 C CA . TRP A 1 104 ? 7.227 -1.918 -8.761 1.00 94.81 104 TRP A CA 1
ATOM 825 C C . TRP A 1 104 ? 7.519 -3.015 -9.789 1.00 94.81 104 TRP A C 1
ATOM 827 O O . TRP A 1 104 ? 6.651 -3.847 -10.047 1.00 94.81 104 TRP A O 1
ATOM 837 N N . ASN A 1 105 ? 8.743 -3.071 -10.328 1.00 94.19 105 ASN A N 1
ATOM 838 C CA . ASN A 1 105 ? 9.153 -4.103 -11.287 1.00 94.19 105 ASN A CA 1
ATOM 839 C C . ASN A 1 105 ? 9.041 -5.509 -10.683 1.00 94.19 105 ASN A C 1
ATOM 841 O O . ASN A 1 105 ? 8.487 -6.415 -11.310 1.00 94.19 105 ASN A O 1
ATOM 845 N N . TRP A 1 106 ? 9.524 -5.684 -9.452 1.00 95.12 106 TRP A N 1
ATOM 846 C CA . TRP A 1 106 ? 9.374 -6.929 -8.706 1.00 95.12 106 TRP A CA 1
ATOM 847 C C . TRP A 1 106 ? 7.897 -7.300 -8.529 1.00 95.12 106 TRP A C 1
ATOM 849 O O . TRP A 1 106 ? 7.511 -8.434 -8.809 1.00 95.12 106 TRP A O 1
ATOM 859 N N . GLY A 1 107 ? 7.056 -6.337 -8.147 1.00 93.44 107 GLY A N 1
ATOM 860 C CA . GLY A 1 107 ? 5.622 -6.526 -7.962 1.00 93.44 107 GLY A CA 1
ATOM 861 C C . GLY A 1 107 ? 4.928 -6.974 -9.244 1.00 93.44 107 GLY A C 1
ATOM 862 O O . GLY A 1 107 ? 4.155 -7.927 -9.209 1.00 93.44 107 GLY A O 1
ATOM 863 N N . GLN A 1 108 ? 5.248 -6.369 -10.393 1.00 93.69 108 GLN A N 1
ATOM 864 C CA . GLN A 1 108 ? 4.697 -6.797 -11.685 1.00 93.69 108 GLN A CA 1
ATOM 865 C C . GLN A 1 108 ? 5.114 -8.230 -12.044 1.00 93.69 108 GLN A C 1
ATOM 867 O O . GLN A 1 108 ? 4.281 -9.023 -12.484 1.00 93.69 108 GLN A O 1
ATOM 872 N N . ASN A 1 109 ? 6.381 -8.588 -11.812 1.00 93.50 109 ASN A N 1
ATOM 873 C CA . ASN A 1 109 ? 6.876 -9.949 -12.033 1.00 93.50 109 ASN A CA 1
ATOM 874 C C . ASN A 1 109 ? 6.218 -10.961 -11.086 1.00 93.50 109 ASN A C 1
ATOM 876 O O . ASN A 1 109 ? 5.916 -12.089 -11.478 1.00 93.50 109 ASN A O 1
ATOM 880 N N . ARG A 1 110 ? 5.964 -10.574 -9.834 1.00 91.06 110 ARG A N 1
ATOM 881 C CA . ARG A 1 110 ? 5.245 -11.418 -8.880 1.00 91.06 110 ARG A CA 1
ATOM 882 C C . ARG A 1 110 ? 3.794 -11.618 -9.303 1.00 91.06 110 ARG A C 1
ATOM 884 O O . ARG A 1 110 ? 3.321 -12.747 -9.298 1.00 91.06 110 ARG A O 1
ATOM 891 N N . LEU A 1 111 ? 3.106 -10.553 -9.710 1.00 90.94 111 LEU A N 1
ATOM 892 C CA . LEU A 1 111 ? 1.715 -10.611 -10.169 1.00 90.94 111 LEU A CA 1
ATOM 893 C C . LEU A 1 111 ? 1.531 -11.495 -11.407 1.00 90.94 111 LEU A C 1
ATOM 895 O O . LEU A 1 111 ? 0.489 -12.128 -11.548 1.00 90.94 111 LEU A O 1
ATOM 899 N N . SER A 1 112 ? 2.525 -11.547 -12.297 1.00 90.06 112 SER A N 1
ATOM 900 C CA . SER A 1 112 ? 2.469 -12.397 -13.490 1.00 90.06 112 SER A CA 1
ATOM 901 C C . SER A 1 112 ? 2.767 -13.871 -13.204 1.00 90.06 112 SER A C 1
ATOM 903 O O . SER A 1 112 ? 2.316 -14.735 -13.953 1.00 90.06 112 SER A O 1
ATOM 905 N N . SER A 1 113 ? 3.509 -14.168 -12.133 1.00 88.81 113 SER A N 1
ATOM 906 C CA . SER A 1 113 ? 3.974 -15.523 -11.802 1.00 88.81 113 SER A CA 1
ATOM 907 C C . SER A 1 113 ? 3.205 -16.195 -10.663 1.00 88.81 113 SER A C 1
ATOM 909 O O . SER A 1 113 ? 3.219 -17.421 -10.568 1.00 88.81 113 SER A O 1
ATOM 911 N N . GLN A 1 114 ? 2.530 -15.427 -9.806 1.00 84.69 114 GLN A N 1
ATOM 912 C CA . GLN A 1 114 ? 1.811 -15.930 -8.638 1.00 84.69 114 GLN A CA 1
ATOM 913 C C . GLN A 1 114 ? 0.388 -15.355 -8.569 1.00 84.69 114 GLN A C 1
ATOM 915 O O . GLN A 1 114 ? 0.213 -14.135 -8.661 1.00 84.69 114 GLN A O 1
ATOM 920 N N . PRO A 1 115 ? -0.638 -16.193 -8.327 1.00 77.50 115 PRO A N 1
ATOM 921 C CA . PRO A 1 115 ? -1.968 -15.707 -7.983 1.00 77.50 115 PRO A CA 1
ATOM 922 C C . PRO A 1 115 ? -1.891 -14.847 -6.716 1.00 77.50 115 PRO A C 1
ATOM 924 O O . PRO A 1 115 ? -1.435 -15.300 -5.671 1.00 77.50 115 PRO A O 1
ATOM 927 N N . THR A 1 116 ? -2.321 -13.591 -6.808 1.00 70.81 116 THR A N 1
ATOM 928 C CA . THR A 1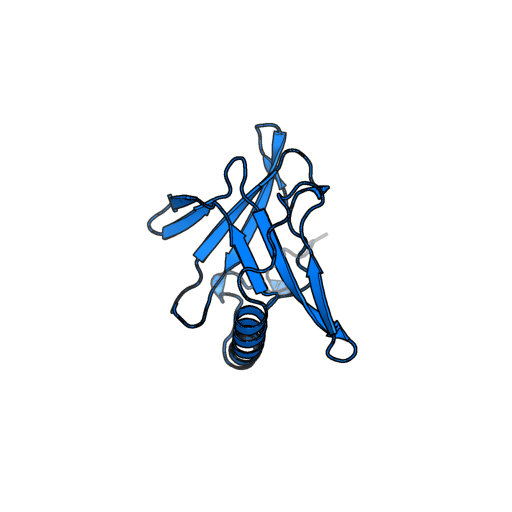 116 ? -2.301 -12.640 -5.678 1.00 70.81 116 THR A CA 1
ATOM 929 C C . THR A 1 116 ? -3.599 -12.616 -4.885 1.00 70.81 116 THR A C 1
ATOM 931 O O . THR A 1 116 ? -3.634 -12.086 -3.776 1.00 70.81 116 THR A O 1
ATOM 934 N N . ILE A 1 117 ? -4.669 -13.175 -5.448 1.00 72.62 117 ILE A N 1
ATOM 935 C CA . ILE A 1 117 ? -5.936 -13.372 -4.753 1.00 72.62 117 ILE A CA 1
ATOM 936 C C . ILE A 1 117 ? -5.902 -14.781 -4.178 1.00 72.62 117 ILE A C 1
ATOM 938 O O . ILE A 1 117 ? -5.772 -15.747 -4.930 1.00 72.62 117 ILE A O 1
ATOM 942 N N . LEU A 1 118 ? -6.004 -14.873 -2.851 1.00 69.94 118 LEU A N 1
ATOM 943 C CA . LEU A 1 118 ? -6.142 -16.144 -2.149 1.00 69.94 118 LEU A CA 1
ATOM 944 C C . LEU A 1 118 ? -7.343 -16.913 -2.706 1.00 69.94 118 LEU A C 1
ATOM 946 O O . LEU A 1 118 ? -8.389 -16.320 -2.981 1.00 69.94 118 LEU A O 1
ATOM 950 N N . GLU A 1 119 ? -7.198 -18.222 -2.876 1.00 67.44 119 GLU A N 1
ATOM 951 C CA . GLU A 1 119 ? -8.249 -19.051 -3.464 1.00 67.44 119 GLU A CA 1
ATOM 952 C C . GLU A 1 119 ? -9.523 -19.013 -2.610 1.00 67.44 119 GLU A C 1
ATOM 954 O O . GLU A 1 119 ? -10.620 -18.886 -3.145 1.00 67.44 119 GLU A O 1
ATOM 959 N N . GLU A 1 120 ? -9.384 -18.961 -1.284 1.00 70.88 120 GLU A N 1
ATOM 960 C CA . GLU A 1 120 ? -10.493 -18.781 -0.343 1.00 70.88 120 GLU A CA 1
ATOM 961 C C . GLU A 1 120 ? -11.208 -17.422 -0.452 1.00 70.88 120 GLU A C 1
ATOM 963 O O . GLU A 1 120 ? -12.342 -17.281 0.001 1.00 70.88 120 GLU A O 1
ATOM 968 N N . ALA A 1 121 ? -10.570 -16.414 -1.054 1.00 66.62 121 ALA A N 1
ATOM 969 C CA . ALA A 1 121 ? -11.170 -15.106 -1.312 1.00 66.62 121 ALA A CA 1
ATOM 970 C C . ALA A 1 121 ? -11.839 -15.028 -2.697 1.00 66.62 121 ALA A C 1
ATOM 972 O O . ALA A 1 121 ? -12.424 -13.998 -3.051 1.00 66.62 121 ALA A O 1
ATOM 973 N N . ARG A 1 122 ? -11.756 -16.099 -3.496 1.00 74.25 122 ARG A N 1
ATOM 974 C CA . ARG A 1 122 ? -12.367 -16.179 -4.819 1.00 74.25 122 ARG A CA 1
ATOM 975 C C . ARG A 1 122 ? -13.828 -16.596 -4.685 1.00 74.25 122 ARG A C 1
ATOM 977 O O . ARG A 1 122 ? -14.139 -17.765 -4.510 1.00 74.25 122 ARG A O 1
ATOM 984 N N . PHE A 1 123 ? -14.729 -15.639 -4.861 1.00 72.06 123 PHE A N 1
ATOM 985 C CA . PHE A 1 123 ? -16.131 -15.940 -5.136 1.00 72.06 123 PHE A CA 1
ATOM 986 C C . PHE A 1 123 ? -16.310 -16.089 -6.644 1.00 72.06 123 PHE A C 1
ATOM 988 O O . PHE A 1 123 ? -15.928 -15.198 -7.411 1.00 72.06 123 PHE A O 1
ATOM 995 N N . VAL A 1 124 ? -16.876 -17.204 -7.093 1.00 79.94 124 VAL A N 1
ATOM 996 C CA . VAL A 1 124 ? -17.294 -17.353 -8.486 1.00 79.94 124 VAL A CA 1
ATOM 997 C C . VAL A 1 124 ? -18.696 -16.761 -8.615 1.00 79.94 124 VAL A C 1
ATOM 999 O O . VAL A 1 124 ? -19.498 -16.825 -7.690 1.00 79.94 124 VAL A O 1
ATOM 1002 N N . ILE A 1 125 ? -19.031 -16.177 -9.769 1.00 75.06 125 ILE A N 1
ATOM 1003 C CA . ILE A 1 125 ? -20.371 -15.603 -10.009 1.00 75.06 125 ILE A CA 1
ATOM 1004 C C . ILE A 1 125 ? -21.488 -16.633 -9.744 1.00 75.06 125 ILE A C 1
ATOM 1006 O O . ILE A 1 125 ? -22.573 -16.247 -9.326 1.00 75.06 125 ILE A O 1
ATOM 1010 N N . GLY A 1 126 ? -21.218 -17.930 -9.934 1.00 78.94 126 GLY A N 1
ATOM 1011 C CA . GLY A 1 126 ? -22.155 -19.013 -9.616 1.00 78.94 126 GLY A CA 1
ATOM 1012 C C . GLY A 1 126 ? -22.417 -19.226 -8.120 1.00 78.94 126 GLY A C 1
ATOM 1013 O O . GLY A 1 126 ? -23.464 -19.762 -7.773 1.00 78.94 126 GLY A O 1
ATOM 1014 N N . ASP A 1 127 ? -21.516 -18.773 -7.244 1.00 77.56 127 ASP A N 1
ATOM 1015 C CA . ASP A 1 127 ? -21.684 -18.833 -5.785 1.00 77.56 127 ASP A CA 1
ATOM 1016 C C . ASP A 1 127 ? -22.570 -17.694 -5.269 1.00 77.56 127 ASP A C 1
ATOM 1018 O O . ASP A 1 127 ? -23.023 -17.710 -4.121 1.00 77.56 127 ASP A O 1
ATOM 1022 N N . LEU A 1 128 ? -22.828 -16.684 -6.110 1.00 79.50 128 LEU A N 1
ATOM 1023 C CA . LEU A 1 128 ? -23.799 -15.656 -5.786 1.00 79.50 128 LEU A CA 1
ATOM 1024 C C . LEU A 1 128 ? -25.181 -16.306 -5.833 1.00 79.50 128 LEU A C 1
ATOM 1026 O O . LEU A 1 128 ? -25.542 -16.868 -6.869 1.00 79.50 128 LEU A O 1
ATOM 1030 N N . PRO A 1 129 ? -25.977 -16.226 -4.753 1.00 78.38 129 PRO A N 1
ATOM 1031 C CA . PRO A 1 129 ? -27.326 -16.754 -4.775 1.00 78.38 129 PRO A CA 1
ATOM 1032 C C . PRO A 1 129 ? -28.082 -16.077 -5.917 1.00 78.38 129 PRO A C 1
ATOM 1034 O O . PRO A 1 129 ? -28.374 -14.877 -5.873 1.00 78.38 129 PRO A O 1
ATOM 1037 N N . GLY A 1 130 ? -28.358 -16.855 -6.967 1.00 68.94 130 GLY A N 1
ATOM 1038 C CA . GLY A 1 130 ? -29.248 -16.446 -8.035 1.00 68.94 130 GLY A CA 1
ATOM 1039 C C . GLY A 1 130 ? -30.552 -16.011 -7.388 1.00 68.94 130 GLY A C 1
ATOM 1040 O O . GLY A 1 130 ? -31.080 -16.701 -6.512 1.00 68.94 130 GLY A O 1
ATOM 1041 N N . ARG A 1 131 ? -31.056 -14.838 -7.775 1.00 55.53 131 ARG A N 1
ATOM 1042 C CA . ARG A 1 131 ? -32.439 -14.467 -7.484 1.00 55.53 131 ARG A CA 1
ATOM 1043 C C . ARG A 1 131 ? -33.321 -15.528 -8.142 1.00 55.53 131 ARG A C 1
ATOM 1045 O O . ARG A 1 131 ? -33.674 -15.389 -9.305 1.00 55.53 131 ARG A O 1
ATOM 1052 N N . ASN A 1 132 ? -33.643 -16.585 -7.405 1.00 50.47 132 ASN A N 1
ATOM 1053 C CA . ASN A 1 132 ? -34.801 -17.419 -7.674 1.00 50.47 132 ASN A CA 1
ATOM 1054 C C . ASN A 1 132 ? -36.016 -16.543 -7.355 1.00 50.47 132 ASN A C 1
ATOM 1056 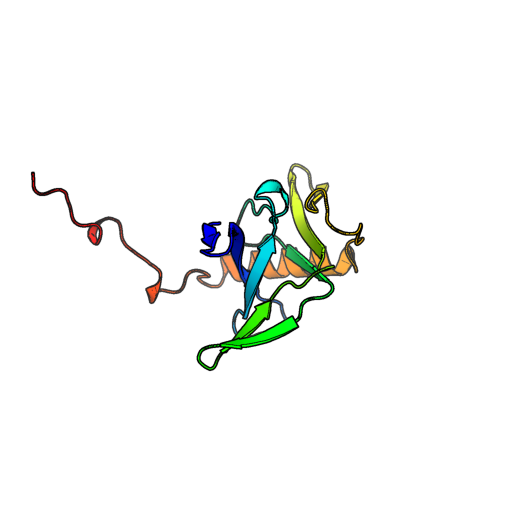O O . ASN A 1 132 ? -36.525 -16.548 -6.235 1.00 50.47 132 ASN A O 1
ATOM 1060 N N . SER A 1 133 ? -36.354 -15.678 -8.308 1.00 49.50 133 SER A N 1
ATOM 1061 C CA . SER A 1 133 ? -37.666 -15.053 -8.449 1.00 49.50 133 SER A CA 1
ATOM 1062 C C . SER A 1 133 ? -38.614 -16.029 -9.120 1.00 49.50 133 SER A C 1
ATOM 1064 O O . SER A 1 133 ? -38.173 -16.605 -10.141 1.00 49.50 133 SER A O 1
#

Secondary structure (DSSP, 8-state):
-EE-TTS-EEEEEEE--TT-SS-EEEEEEESSGGGS----STT-EEEEEEEEEEEETTEEEEEEEEEEEEEEEEE-GGG-EEEE--TTS-----S-HHHHHHHHHHHHHHHHHS--S-GGG---GGGS-----

pLDDT: mean 86.88, std 11.79, range [49.5, 97.31]

Mean predicted aligned error: 6.78 Å

Foldseek 3Di:
DDADPVQKDKDKDWDDFPVDPDIAIEIEIGNDPLQDDDDDDQLWDKDKPPWDWDDDPNGIHTYDDVQIWMWTWDQDPPRDIDIDTRPPHDPDDPPDPVVNVVRSVVRVVCVVVDPPQDPVNDDDPVNPPPPPD

Sequence (133 aa):
SSKTKRGQWKLSFSIIDDSMETSTTVVWFARQQQQLPEFQQAGDVVSLQNVQTNWWDGSMQLASRYGSAVVVVRKAKEDAWVYSSPPMSVEGEPLDPERSKELWNWGQNRLSSQPTILEEARFVIGDLPGRNS

InterPro domains:
  IPR011564 Telomeric single stranded DNA binding POT1/Cdc13 [PF02765] (2-106)
  IPR012340 Nucleic acid-binding, OB-fold [G3DSA:2.40.50.140] (1-121)
  IPR012340 Nucleic acid-binding, OB-fold [SSF50249] (2-110)
  IPR028389 Protection of telomeres protein 1 [PTHR14513] (3-115)

Organism: NCBI:txid210454

Nearest PDB structures (foldseek):
  1xjv-assembly1_A  TM=8.142E-01  e=3.261E-05  Homo sapiens
  8sok-assembly1_D  TM=7.961E-01  e=2.005E-05  Homo sapiens
  3kjo-assembly1_A  TM=8.228E-01  e=5.636E-05  Homo sapiens
  3kjp-assembly1_A  TM=8.224E-01  e=6.364E-05  Homo sapiens
  8sh1-assembly1_A  TM=8.277E-01  e=7.637E-05  Homo sapiens

Radius of gyration: 16.73 Å; Cα contacts (8 Å, |Δi|>4): 196; chains: 1; bounding box: 52×35×38 Å

Solvent-accessible surface area (backbone atoms only — not comparable to full-atom values): 8307 Å² total; per-residue (Å²): 119,49,73,45,99,84,65,33,25,36,39,75,51,74,46,75,55,98,90,47,96,65,70,38,44,36,41,42,68,26,79,46,71,75,53,46,82,84,79,92,56,90,55,59,33,74,49,78,39,66,62,43,84,45,79,53,94,96,36,68,30,38,32,53,48,92,86,32,28,53,34,37,38,42,80,48,78,91,84,38,76,45,80,50,58,26,91,78,37,66,91,66,71,73,93,47,68,66,60,50,52,51,53,30,54,50,34,51,55,43,60,75,74,40,86,83,69,56,72,92,74,61,78,53,80,84,75,48,82,70,84,86,121